Protein AF-A0A8R1IH08-F1 (afdb_monomer_lite)

Radius of gyration: 20.72 Å; chains: 1; bounding box: 43×38×46 Å

Secondary structure (DSSP, 8-state):
-HHHHHHHH-SHHHHHHHHHHHHHTHHHHHHHSPPPHHHHHHTT-HHHHHHHHHHHHHHHT-----------TT-----HHHHHHSHHHHHHHHHHHH-

Foldseek 3Di:
DLVVLCVVVVDPVNSVVVVVVVVCVCVVVVVLQQDALVVCLQVVNNVSSLVNQVSVCVVVVHDRDPDDSPSPPDPDPQDPVNLCVDPVSVVVVVVVVVD

Structure (mmCIF, N/CA/C/O backbone):
data_AF-A0A8R1IH08-F1
#
_entry.id   AF-A0A8R1IH08-F1
#
loop_
_atom_site.group_PDB
_atom_site.id
_atom_site.type_symbol
_atom_site.label_atom_id
_atom_site.label_alt_id
_atom_site.label_comp_id
_atom_site.label_asym_id
_atom_site.label_entity_id
_atom_site.label_seq_id
_atom_site.pdbx_PDB_ins_code
_atom_site.Cartn_x
_atom_site.Cartn_y
_atom_site.Cartn_z
_atom_site.occupancy
_atom_site.B_iso_or_equiv
_atom_site.auth_seq_id
_atom_site.auth_comp_id
_atom_site.auth_asym_id
_atom_site.auth_atom_id
_atom_site.pdbx_PDB_model_num
ATOM 1 N N . MET A 1 1 ? 1.224 -10.023 -21.069 1.00 61.62 1 MET A N 1
ATOM 2 C CA . MET A 1 1 ? 1.810 -8.667 -21.168 1.00 61.62 1 MET A CA 1
ATOM 3 C C . MET A 1 1 ? 3.337 -8.714 -21.244 1.00 61.62 1 MET A C 1
ATOM 5 O O . MET A 1 1 ? 3.873 -8.312 -22.263 1.00 61.62 1 MET A O 1
ATOM 9 N N . LEU A 1 2 ? 4.029 -9.296 -20.256 1.00 68.00 2 LEU A N 1
ATOM 10 C CA . LEU A 1 2 ? 5.500 -9.426 -20.232 1.00 68.00 2 LEU A CA 1
ATOM 11 C C . LEU A 1 2 ? 6.115 -10.101 -21.473 1.00 68.00 2 LEU A C 1
ATOM 13 O O . LEU A 1 2 ? 7.086 -9.593 -22.017 1.00 68.00 2 LEU A O 1
ATOM 17 N N . VAL A 1 3 ? 5.518 -11.191 -21.970 1.00 73.25 3 VAL A N 1
ATOM 18 C CA . VAL A 1 3 ? 6.004 -11.899 -23.175 1.00 73.25 3 VAL A CA 1
ATOM 19 C C . VAL A 1 3 ? 5.921 -11.021 -24.432 1.00 73.25 3 VAL A C 1
ATOM 21 O O . VAL A 1 3 ? 6.825 -11.032 -25.259 1.00 73.25 3 VAL A O 1
ATOM 24 N N . PHE A 1 4 ? 4.865 -10.213 -24.552 1.00 71.81 4 PHE A N 1
ATOM 25 C CA . PHE A 1 4 ? 4.677 -9.286 -25.672 1.00 71.81 4 PHE A CA 1
ATOM 26 C C . PHE A 1 4 ? 5.649 -8.103 -25.593 1.00 71.81 4 PHE A C 1
ATOM 28 O O . PHE A 1 4 ? 6.245 -7.715 -26.593 1.00 71.81 4 PHE A O 1
ATOM 35 N N . VAL A 1 5 ? 5.863 -7.580 -24.382 1.00 68.75 5 VAL A N 1
ATOM 36 C CA . VAL A 1 5 ? 6.847 -6.526 -24.113 1.00 68.75 5 VAL A CA 1
ATOM 37 C C . VAL A 1 5 ? 8.259 -7.009 -24.454 1.00 68.75 5 VAL A C 1
ATOM 39 O O . VAL A 1 5 ? 8.951 -6.330 -25.201 1.00 68.75 5 VAL A O 1
ATOM 42 N N . ALA A 1 6 ? 8.643 -8.210 -24.010 1.00 70.69 6 ALA A N 1
ATOM 43 C CA . ALA A 1 6 ? 9.945 -8.810 -24.308 1.00 70.69 6 ALA A CA 1
ATOM 44 C C . ALA A 1 6 ? 10.152 -9.092 -25.807 1.00 70.69 6 ALA A C 1
ATOM 46 O O . ALA A 1 6 ? 11.257 -8.923 -26.322 1.00 70.69 6 ALA A O 1
ATOM 47 N N . PHE A 1 7 ? 9.090 -9.483 -26.520 1.00 76.19 7 PHE A N 1
ATOM 48 C CA . PHE A 1 7 ? 9.129 -9.685 -27.968 1.00 76.19 7 PHE A CA 1
ATOM 49 C C . PHE A 1 7 ? 9.405 -8.379 -28.732 1.00 76.19 7 PHE A C 1
ATOM 51 O O . PHE A 1 7 ? 10.173 -8.382 -29.693 1.00 76.19 7 PHE A O 1
ATOM 58 N N . ILE A 1 8 ? 8.824 -7.259 -28.286 1.00 77.75 8 ILE A N 1
ATOM 59 C CA . ILE A 1 8 ? 9.017 -5.940 -28.905 1.00 77.75 8 ILE A CA 1
ATOM 60 C C . ILE A 1 8 ? 10.389 -5.354 -28.571 1.00 77.75 8 ILE A C 1
ATOM 62 O O . ILE A 1 8 ? 11.060 -4.830 -29.458 1.00 77.75 8 ILE A 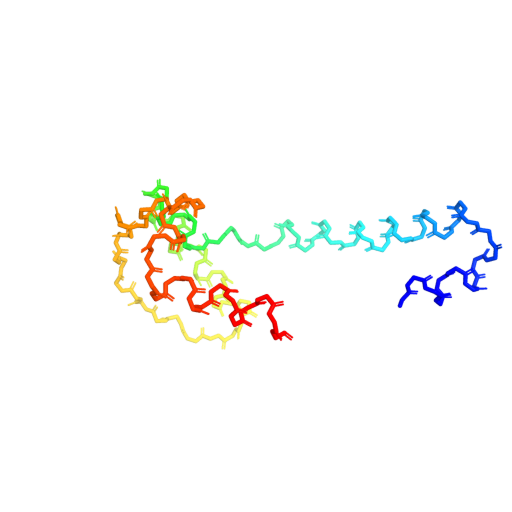O 1
ATOM 66 N N . THR A 1 9 ? 10.819 -5.422 -27.310 1.00 76.62 9 THR A N 1
ATOM 67 C CA . THR A 1 9 ? 12.063 -4.771 -26.881 1.00 76.62 9 THR A CA 1
ATOM 68 C C . THR A 1 9 ? 13.319 -5.526 -27.301 1.00 76.62 9 THR A C 1
ATOM 70 O O . THR A 1 9 ? 14.374 -4.900 -27.362 1.00 76.62 9 THR A O 1
ATOM 73 N N . ARG A 1 10 ? 13.222 -6.832 -27.613 1.00 77.12 10 ARG A N 1
ATOM 74 C CA . ARG A 1 10 ? 14.291 -7.752 -28.085 1.00 77.12 10 ARG A CA 1
ATOM 75 C C . ARG A 1 10 ? 15.508 -7.906 -27.161 1.00 77.12 10 ARG A C 1
ATOM 77 O O . ARG A 1 10 ? 16.227 -8.894 -27.270 1.00 77.12 10 ARG A O 1
ATOM 84 N N . GLU A 1 11 ? 15.697 -6.990 -26.222 1.00 80.94 11 GLU A N 1
ATOM 85 C CA . GLU A 1 11 ? 16.681 -7.013 -25.153 1.00 80.94 11 GLU A CA 1
ATOM 86 C C . GLU A 1 11 ? 15.980 -7.083 -23.790 1.00 80.94 11 GLU A C 1
ATOM 88 O O . GLU A 1 11 ? 14.901 -6.523 -23.566 1.00 80.94 11 GLU A O 1
ATOM 93 N N . TRP A 1 12 ? 16.604 -7.791 -22.852 1.00 78.25 12 TRP A N 1
ATOM 94 C CA . TRP A 1 12 ? 16.021 -8.069 -21.539 1.00 78.25 12 TRP A CA 1
ATOM 95 C C . TRP A 1 12 ? 16.092 -6.869 -20.581 1.00 78.25 12 TRP A C 1
ATOM 97 O O . TRP A 1 12 ? 15.197 -6.672 -19.754 1.00 78.25 12 TRP A O 1
ATOM 107 N N . HIS A 1 13 ? 17.122 -6.027 -20.714 1.00 82.19 13 HIS A N 1
ATOM 108 C CA . HIS A 1 13 ? 17.274 -4.807 -19.919 1.00 82.19 13 HIS A CA 1
ATOM 109 C C . HIS A 1 13 ? 16.180 -3.782 -20.234 1.00 82.19 13 HIS A C 1
ATOM 111 O O . HIS A 1 13 ? 15.529 -3.260 -19.330 1.00 82.19 13 HIS A O 1
ATOM 117 N N . THR A 1 14 ? 15.931 -3.529 -21.519 1.00 82.19 14 THR A N 1
ATOM 118 C CA . THR A 1 14 ? 14.910 -2.579 -21.983 1.00 82.19 14 THR A CA 1
ATOM 119 C C . THR A 1 14 ? 13.498 -3.067 -21.661 1.00 82.19 14 THR A C 1
ATOM 121 O O . THR A 1 14 ? 12.672 -2.265 -21.229 1.00 82.19 14 THR A O 1
ATOM 124 N N . ALA A 1 15 ? 13.240 -4.379 -21.750 1.00 81.94 15 ALA A N 1
ATOM 125 C CA . ALA A 1 15 ? 11.989 -4.984 -21.280 1.00 81.94 15 ALA A CA 1
ATOM 126 C C . ALA A 1 15 ? 11.732 -4.685 -19.792 1.00 81.94 15 ALA A C 1
ATOM 128 O O . ALA A 1 15 ? 10.618 -4.329 -19.405 1.00 81.94 15 ALA A O 1
ATOM 129 N N . SER A 1 16 ? 12.776 -4.798 -18.964 1.00 84.75 16 SER A N 1
ATOM 130 C CA . SER A 1 16 ? 12.698 -4.570 -17.517 1.00 84.75 16 SER A CA 1
ATOM 131 C C . SER A 1 16 ? 12.411 -3.102 -17.190 1.00 84.75 16 SER A C 1
ATOM 133 O O . SER A 1 16 ? 11.517 -2.813 -16.395 1.00 84.75 16 SER A O 1
ATOM 135 N N . TYR A 1 17 ? 13.101 -2.167 -17.854 1.00 88.69 17 TYR A N 1
ATOM 136 C CA . TYR A 1 17 ? 12.844 -0.734 -17.686 1.00 88.69 17 TYR A CA 1
ATOM 137 C C . TYR A 1 17 ? 11.452 -0.326 -18.166 1.00 88.69 17 TYR A C 1
ATOM 139 O O . TYR A 1 17 ? 10.791 0.472 -17.507 1.00 88.69 17 TYR A O 1
ATOM 147 N N . LEU A 1 18 ? 10.967 -0.906 -19.265 1.00 85.62 18 LEU A N 1
ATOM 148 C CA . LEU A 1 18 ? 9.624 -0.634 -19.768 1.00 85.62 18 LEU A CA 1
ATOM 149 C C . LEU A 1 18 ? 8.543 -1.151 -18.806 1.00 85.62 18 LEU A C 1
ATOM 151 O O . LEU A 1 18 ? 7.581 -0.441 -18.521 1.00 85.62 18 LEU A O 1
ATOM 155 N N . CYS A 1 19 ? 8.722 -2.344 -18.234 1.00 84.94 19 CYS A N 1
ATOM 156 C CA . CYS A 1 19 ? 7.820 -2.865 -17.206 1.00 84.94 19 CYS A CA 1
ATOM 157 C C . CYS A 1 19 ? 7.823 -2.004 -15.933 1.00 84.94 19 CYS A C 1
ATOM 159 O O . CYS A 1 19 ? 6.762 -1.767 -15.351 1.00 84.94 19 CYS A O 1
ATOM 161 N N . ALA A 1 20 ? 8.991 -1.501 -15.524 1.00 88.31 20 ALA A N 1
ATOM 162 C CA . ALA A 1 20 ? 9.110 -0.577 -14.402 1.00 88.31 20 ALA A CA 1
ATOM 163 C C . ALA A 1 20 ? 8.420 0.765 -14.698 1.00 88.31 20 ALA A C 1
ATOM 165 O O . ALA A 1 20 ? 7.686 1.267 -13.854 1.00 88.31 20 ALA A O 1
ATOM 166 N N . ALA A 1 21 ? 8.582 1.309 -15.908 1.00 88.44 21 ALA A N 1
ATOM 167 C CA . ALA A 1 21 ? 7.942 2.554 -16.327 1.00 88.44 21 ALA A CA 1
ATOM 168 C C . ALA A 1 21 ? 6.410 2.436 -16.371 1.00 88.44 21 ALA A C 1
ATOM 170 O O . ALA A 1 21 ? 5.711 3.315 -15.874 1.00 88.44 21 ALA A O 1
ATOM 171 N N . ILE A 1 22 ? 5.880 1.326 -16.896 1.00 87.62 22 ILE A N 1
ATOM 172 C CA . ILE A 1 22 ? 4.435 1.054 -16.886 1.00 87.62 22 ILE A CA 1
ATOM 173 C C . ILE A 1 22 ? 3.932 0.900 -15.447 1.00 87.62 22 ILE A C 1
ATOM 175 O O . ILE A 1 22 ? 2.900 1.462 -15.098 1.00 87.62 22 ILE A O 1
ATOM 179 N N . SER A 1 23 ? 4.675 0.197 -14.590 1.00 88.44 23 SER A N 1
ATOM 180 C CA . SER A 1 23 ? 4.328 0.076 -13.167 1.00 88.44 23 SER A CA 1
ATOM 181 C C . SER A 1 23 ? 4.351 1.431 -12.453 1.00 88.44 23 SER A C 1
ATOM 183 O O . SER A 1 23 ? 3.506 1.693 -11.605 1.00 88.44 23 SER A O 1
ATOM 185 N N . ALA A 1 24 ? 5.265 2.330 -12.826 1.00 90.06 24 ALA A N 1
ATOM 186 C CA . ALA A 1 24 ? 5.353 3.669 -12.253 1.00 90.06 24 ALA A CA 1
ATOM 187 C C . ALA A 1 24 ? 4.143 4.560 -12.598 1.00 90.06 24 ALA A C 1
ATOM 189 O O . ALA A 1 24 ? 3.847 5.499 -11.859 1.00 90.06 24 ALA A O 1
ATOM 190 N N . LEU A 1 25 ? 3.374 4.243 -13.646 1.00 88.94 25 LEU A N 1
ATOM 191 C CA . LEU A 1 25 ? 2.107 4.933 -13.928 1.00 88.94 25 LEU A CA 1
ATOM 192 C C . LEU A 1 25 ? 1.048 4.720 -12.834 1.00 88.94 25 LEU A C 1
ATOM 194 O O . LEU A 1 25 ? 0.035 5.416 -12.836 1.00 88.94 25 LEU A O 1
ATOM 198 N N . ILE A 1 26 ? 1.274 3.814 -11.877 1.00 89.00 26 ILE A N 1
ATOM 199 C CA . ILE A 1 26 ? 0.387 3.635 -10.725 1.00 89.00 26 ILE A CA 1
ATOM 200 C C . ILE A 1 26 ? 0.557 4.734 -9.663 1.00 89.00 2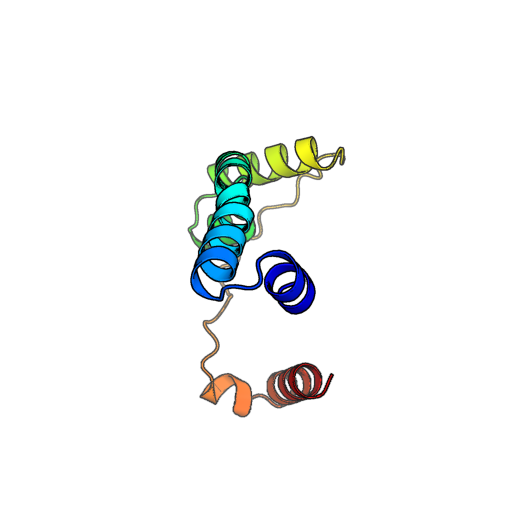6 ILE A C 1
ATOM 202 O O . ILE A 1 26 ? -0.367 4.978 -8.891 1.00 89.00 26 ILE A O 1
ATOM 206 N N . PHE A 1 27 ? 1.697 5.440 -9.621 1.00 89.38 27 PHE A N 1
ATOM 207 C CA . PHE A 1 27 ? 1.962 6.453 -8.589 1.00 89.38 27 PHE A CA 1
ATOM 208 C C . PHE A 1 27 ? 0.956 7.620 -8.590 1.00 89.38 27 PHE A C 1
ATOM 210 O O . PHE A 1 27 ? 0.455 7.955 -7.515 1.00 89.38 27 PHE A O 1
ATOM 217 N N . PRO A 1 28 ? 0.580 8.213 -9.742 1.00 87.94 28 PRO A N 1
ATOM 218 C CA . PRO A 1 28 ? -0.474 9.227 -9.787 1.00 87.94 28 PRO A CA 1
ATOM 219 C C . PRO A 1 28 ? -1.826 8.713 -9.279 1.00 87.94 28 PRO A C 1
ATOM 221 O O . PRO A 1 28 ? -2.573 9.452 -8.640 1.00 87.94 28 PRO A O 1
ATOM 224 N N . MET A 1 29 ? -2.136 7.439 -9.537 1.00 83.44 29 MET A N 1
ATOM 225 C CA . MET A 1 29 ? -3.370 6.810 -9.069 1.00 83.44 29 MET A CA 1
ATOM 226 C C . MET A 1 29 ? -3.365 6.656 -7.544 1.00 83.44 29 MET A C 1
ATOM 228 O O . MET A 1 29 ? -4.353 6.996 -6.900 1.00 83.44 29 MET A O 1
ATOM 232 N N . LEU A 1 30 ? -2.237 6.228 -6.965 1.00 84.69 30 LEU A N 1
ATOM 233 C CA . LEU A 1 30 ? -2.062 6.111 -5.514 1.00 84.69 30 LEU A CA 1
ATOM 234 C C . LEU A 1 30 ? -2.134 7.461 -4.791 1.00 84.69 30 LEU A C 1
ATOM 236 O O . LEU A 1 30 ? -2.610 7.507 -3.665 1.00 84.69 30 LEU A O 1
ATOM 240 N N . TRP A 1 31 ? -1.706 8.559 -5.423 1.00 84.25 31 TRP A N 1
ATOM 241 C CA . TRP A 1 31 ? -1.842 9.894 -4.828 1.00 84.25 31 TRP A CA 1
ATOM 242 C C . TRP A 1 31 ? -3.312 10.317 -4.703 1.00 84.25 31 TRP A C 1
ATOM 244 O O . TRP A 1 31 ? -3.698 10.974 -3.738 1.00 84.25 31 TRP A O 1
ATOM 254 N N . LYS A 1 32 ? -4.140 9.973 -5.696 1.00 83.06 32 LYS A N 1
ATOM 255 C CA . LYS A 1 32 ? -5.540 10.413 -5.761 1.00 83.06 32 LYS A CA 1
ATOM 256 C C . LYS A 1 32 ? -6.493 9.504 -4.977 1.00 83.06 32 LYS A C 1
ATOM 258 O O . LYS A 1 32 ? -7.537 9.977 -4.531 1.00 83.06 32 LYS A O 1
ATOM 263 N N . LEU A 1 33 ? -6.164 8.220 -4.830 1.00 84.50 33 LEU A N 1
ATOM 264 C CA . LEU A 1 33 ? -7.012 7.257 -4.133 1.00 84.50 33 LEU A CA 1
ATOM 265 C C . LEU A 1 33 ? -6.981 7.521 -2.614 1.00 84.50 33 LEU A C 1
ATOM 267 O O . LEU A 1 33 ? -5.896 7.563 -2.034 1.00 84.50 33 LEU A O 1
ATOM 271 N N . PRO A 1 34 ? -8.135 7.690 -1.944 1.00 85.38 34 PRO A N 1
ATOM 272 C CA . PRO A 1 34 ? -8.160 7.755 -0.489 1.00 85.38 34 PRO A CA 1
ATOM 273 C C . PRO A 1 34 ? -7.756 6.406 0.128 1.00 85.38 34 PRO A C 1
ATOM 275 O O . PRO A 1 34 ? -7.943 5.346 -0.472 1.00 85.38 34 PRO A O 1
ATOM 278 N N . GLU A 1 35 ? -7.223 6.454 1.349 1.00 84.81 35 GLU A N 1
ATOM 279 C CA . GLU A 1 35 ? -6.921 5.262 2.149 1.00 84.81 35 GLU A CA 1
ATOM 280 C C . GLU A 1 35 ? -8.192 4.431 2.402 1.00 84.81 35 GLU A C 1
ATOM 282 O O . GLU A 1 35 ? -9.306 4.959 2.408 1.00 84.81 35 GLU A O 1
ATOM 287 N N . SER A 1 36 ? -8.040 3.121 2.619 1.00 83.31 36 SER A N 1
ATOM 288 C CA . SER A 1 36 ? -9.191 2.234 2.802 1.00 83.31 36 SER A CA 1
ATOM 289 C C . SER A 1 36 ? -10.013 2.617 4.047 1.00 83.31 36 SER A C 1
ATOM 291 O O . SER A 1 36 ? -9.463 2.642 5.154 1.00 83.31 36 SER A O 1
ATOM 293 N N . PRO A 1 37 ? -11.341 2.825 3.930 1.00 82.56 37 PRO A N 1
ATOM 294 C CA . PRO A 1 37 ? -12.184 3.187 5.071 1.00 82.56 37 PRO A CA 1
ATOM 295 C C . PRO A 1 37 ? -12.179 2.115 6.163 1.00 82.56 37 PRO A C 1
ATOM 297 O O . PRO A 1 37 ? -12.166 2.434 7.348 1.00 82.56 37 PRO A O 1
ATOM 300 N N . VAL A 1 38 ? -12.095 0.838 5.773 1.00 80.75 38 VAL A N 1
ATOM 301 C CA . VAL A 1 38 ? -12.009 -0.296 6.708 1.00 80.75 38 VAL A CA 1
ATOM 302 C C . VAL A 1 38 ? -10.715 -0.238 7.522 1.00 80.75 38 VAL A C 1
ATOM 304 O O . VAL A 1 38 ? -10.708 -0.553 8.710 1.00 80.75 38 VAL A O 1
ATOM 307 N N . PHE A 1 39 ? -9.612 0.177 6.898 1.00 82.81 39 PHE A N 1
ATOM 308 C CA . PHE A 1 39 ? -8.331 0.327 7.582 1.00 82.81 39 PHE A CA 1
ATOM 309 C C . PHE A 1 39 ? -8.351 1.505 8.569 1.00 82.81 39 PHE A C 1
ATOM 311 O O . PHE A 1 39 ? -7.858 1.387 9.693 1.00 82.81 39 PHE A O 1
ATOM 318 N N . LEU A 1 40 ? -8.971 2.625 8.189 1.00 83.00 40 LEU A N 1
ATOM 319 C CA . LEU A 1 40 ? -9.128 3.795 9.059 1.00 83.00 40 LEU A CA 1
ATOM 320 C C . LEU A 1 40 ? -10.045 3.504 10.260 1.00 83.00 40 LEU A C 1
ATOM 322 O O . LEU A 1 40 ? -9.727 3.896 11.386 1.00 83.00 40 LEU A O 1
ATOM 326 N N . GLU A 1 41 ? -11.115 2.732 10.053 1.00 80.81 41 GLU A N 1
ATOM 327 C CA . GLU A 1 41 ? -12.003 2.246 11.118 1.00 80.81 41 GLU A CA 1
ATOM 328 C C . GLU A 1 41 ? -11.271 1.352 12.127 1.00 80.81 41 GLU A C 1
ATOM 330 O O . GLU A 1 41 ? -11.435 1.528 13.335 1.00 80.81 41 GLU A O 1
ATOM 335 N N . GLN A 1 42 ? -10.407 0.444 11.657 1.00 79.19 42 GLN A N 1
ATOM 336 C CA . GLN A 1 42 ? -9.562 -0.391 12.525 1.00 79.19 42 GLN A CA 1
ATOM 337 C C . GLN A 1 42 ? -8.572 0.428 13.360 1.00 79.19 42 GLN A C 1
ATOM 339 O O . GLN A 1 42 ? -8.223 0.034 14.470 1.00 79.19 42 GLN A O 1
ATOM 344 N N . LYS A 1 43 ? -8.110 1.569 12.841 1.00 82.00 43 LYS A N 1
ATOM 345 C CA . LYS A 1 43 ? -7.190 2.477 13.540 1.00 82.00 43 LYS A CA 1
ATOM 346 C C . LYS A 1 43 ? -7.915 3.446 14.490 1.00 82.00 43 LYS A C 1
ATOM 348 O O . LYS A 1 43 ? -7.276 4.338 15.041 1.00 82.00 43 LYS A O 1
ATOM 353 N N . HIS A 1 44 ? -9.229 3.287 14.675 1.00 76.69 44 HIS A N 1
ATOM 354 C CA . HIS A 1 44 ? -10.100 4.185 15.445 1.00 76.69 44 HIS A CA 1
ATOM 355 C C . HIS A 1 44 ? -10.137 5.631 14.926 1.00 76.69 44 HIS A C 1
ATOM 357 O O . HIS A 1 44 ? -10.480 6.556 15.659 1.00 76.69 44 HIS A O 1
ATOM 363 N N . LYS A 1 45 ? -9.816 5.839 13.646 1.00 82.50 45 LYS A N 1
ATOM 364 C CA . LYS A 1 45 ? -9.843 7.149 12.997 1.00 82.50 45 LYS A CA 1
ATOM 365 C C . LYS A 1 45 ? -11.139 7.340 12.215 1.00 82.50 45 LYS A C 1
ATOM 367 O O . LYS A 1 45 ? -11.170 7.249 10.990 1.00 82.50 45 LYS A O 1
ATOM 372 N N . ILE A 1 46 ? -12.224 7.566 12.946 1.00 80.44 46 ILE A N 1
ATOM 373 C CA . ILE A 1 46 ? -13.578 7.532 12.380 1.00 80.44 46 ILE A CA 1
ATOM 374 C C . ILE A 1 46 ? -13.854 8.705 11.429 1.00 80.44 46 ILE A C 1
ATOM 376 O O . ILE A 1 46 ? -14.472 8.514 10.386 1.00 80.44 46 ILE A O 1
ATOM 380 N N . GLU A 1 47 ? -13.352 9.899 11.741 1.00 82.19 47 GLU A N 1
ATOM 381 C CA . GLU A 1 47 ? -13.529 11.088 10.894 1.00 82.19 47 GLU A CA 1
ATOM 382 C C . GLU A 1 47 ? -12.859 10.913 9.522 1.00 82.19 47 GLU A C 1
ATOM 384 O O . GLU A 1 47 ? -13.498 11.104 8.487 1.00 82.19 47 GLU A O 1
ATOM 389 N N . GLU A 1 48 ? -11.604 10.447 9.513 1.00 82.19 48 GLU A N 1
ATOM 390 C CA . GLU A 1 48 ? -10.864 10.137 8.280 1.00 82.19 48 GLU A CA 1
ATOM 391 C C . GLU A 1 48 ? -11.569 9.019 7.484 1.00 82.19 48 GLU A C 1
ATOM 393 O O . GLU A 1 48 ? -11.622 9.061 6.253 1.00 82.19 48 GLU A O 1
ATOM 398 N N . ALA A 1 49 ? -12.157 8.028 8.167 1.00 80.50 49 ALA A N 1
ATOM 399 C CA . ALA A 1 49 ? -12.910 6.957 7.517 1.00 80.50 49 ALA A CA 1
ATOM 400 C C . ALA A 1 49 ? -14.165 7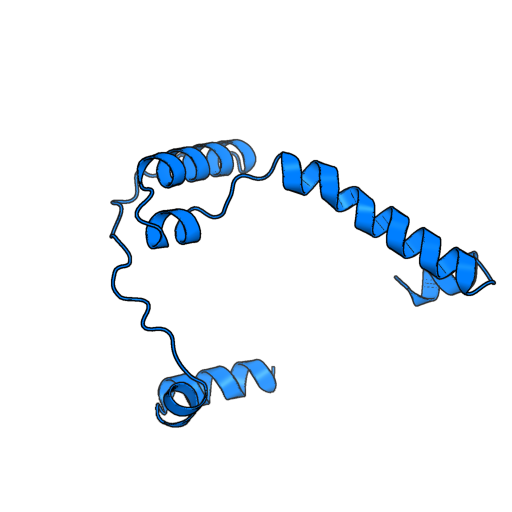.489 6.806 1.00 80.50 49 ALA A C 1
ATOM 402 O O . ALA A 1 49 ? -14.420 7.123 5.658 1.00 80.50 49 ALA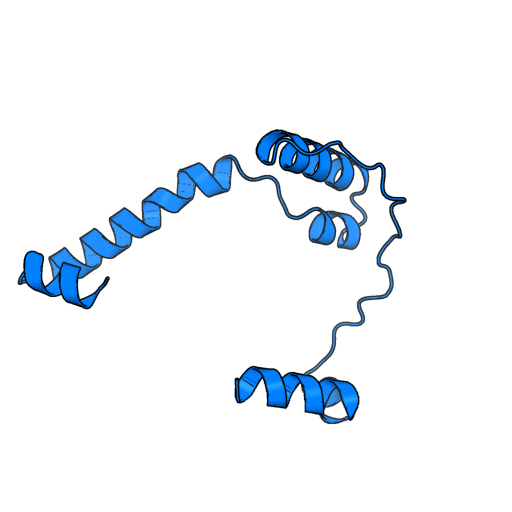 A O 1
ATOM 403 N N . ILE A 1 50 ? -14.919 8.392 7.435 1.00 82.38 50 ILE A N 1
ATOM 404 C CA . ILE A 1 50 ? -16.095 9.027 6.824 1.00 82.38 50 ILE A CA 1
ATOM 405 C C . ILE A 1 50 ? -15.687 9.837 5.588 1.00 82.38 50 ILE A C 1
ATOM 407 O O . ILE A 1 50 ? -16.318 9.707 4.538 1.00 82.38 50 ILE A O 1
ATOM 411 N N . GLU A 1 51 ? -14.611 10.620 5.681 1.00 86.06 51 GLU A N 1
ATOM 412 C CA . GLU A 1 51 ? -14.096 11.395 4.550 1.00 86.06 51 GLU A CA 1
ATOM 413 C C . GLU A 1 51 ? -13.657 10.491 3.388 1.00 86.06 51 GLU A C 1
ATOM 415 O O . GLU A 1 51 ? -14.010 10.741 2.235 1.00 86.06 51 GLU A O 1
ATOM 420 N N . SER A 1 52 ? -12.950 9.395 3.681 1.00 84.50 52 SER A N 1
ATOM 421 C CA . SER A 1 52 ? -12.539 8.430 2.657 1.00 84.50 52 SER A CA 1
ATOM 422 C C . SER A 1 52 ? -13.739 7.788 1.949 1.00 84.50 52 SER A C 1
ATOM 424 O O . SER A 1 52 ? -13.735 7.687 0.723 1.00 84.50 52 SER A O 1
ATOM 426 N N . ARG A 1 53 ? -14.810 7.436 2.679 1.00 83.00 53 ARG A N 1
ATOM 427 C CA . ARG A 1 53 ? -16.040 6.882 2.089 1.00 83.00 53 ARG A CA 1
ATOM 428 C C . ARG A 1 53 ? -16.745 7.890 1.182 1.00 83.00 53 ARG A C 1
ATOM 430 O O . ARG A 1 53 ? -17.211 7.493 0.119 1.00 83.00 53 ARG A O 1
ATOM 437 N N . LYS A 1 54 ? -16.786 9.173 1.563 1.00 84.19 54 LYS A N 1
ATOM 438 C CA . LYS A 1 54 ? -17.347 10.246 0.723 1.00 84.19 54 LYS A CA 1
ATOM 439 C C . LYS A 1 54 ? -16.567 10.397 -0.580 1.00 84.19 54 LYS A C 1
ATOM 441 O O . LYS A 1 54 ? -17.158 10.343 -1.650 1.00 84.19 54 LYS A 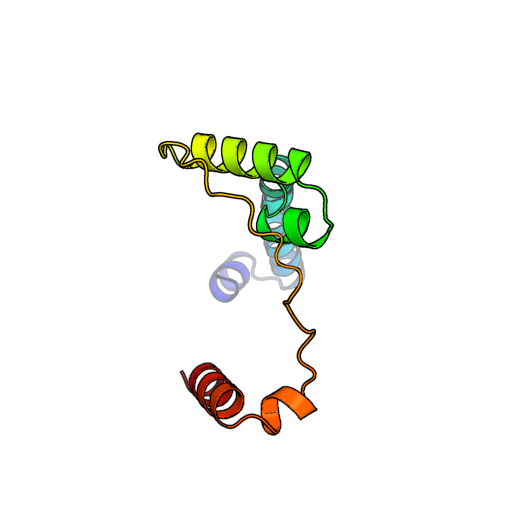O 1
ATOM 446 N N . ARG A 1 55 ? -15.233 10.459 -0.502 1.00 85.19 55 ARG A N 1
ATOM 447 C CA . ARG A 1 55 ? -14.364 10.527 -1.690 1.00 85.19 55 ARG A CA 1
ATOM 448 C C . ARG A 1 55 ? -14.526 9.308 -2.605 1.00 85.19 55 ARG A C 1
ATOM 450 O O . ARG A 1 55 ? -14.507 9.453 -3.820 1.00 85.19 55 ARG A O 1
ATOM 457 N N . ILE A 1 56 ? -14.691 8.107 -2.045 1.00 84.88 56 ILE A N 1
ATOM 458 C CA . ILE A 1 56 ? -14.951 6.891 -2.835 1.00 84.88 56 ILE A CA 1
ATOM 459 C C . ILE A 1 56 ? -16.325 6.963 -3.511 1.00 84.88 56 ILE A C 1
ATOM 461 O O . ILE A 1 56 ? -16.426 6.640 -4.691 1.00 84.88 56 ILE A O 1
ATOM 465 N N . ALA A 1 57 ? -17.361 7.409 -2.795 1.00 84.50 57 ALA A N 1
ATOM 466 C CA . ALA A 1 57 ? -18.704 7.574 -3.348 1.00 84.50 57 ALA A CA 1
ATOM 467 C C . ALA A 1 57 ? -18.723 8.582 -4.512 1.00 84.50 57 ALA A C 1
ATOM 469 O O . ALA A 1 57 ? -19.302 8.286 -5.552 1.00 84.50 57 ALA A O 1
ATOM 470 N N . GLU A 1 58 ? -17.998 9.699 -4.387 1.00 85.38 58 GLU A N 1
ATOM 471 C CA . GLU A 1 58 ? -17.809 10.683 -5.465 1.00 85.38 58 GLU A CA 1
ATOM 472 C C . GLU A 1 58 ? -17.083 10.096 -6.687 1.00 85.38 58 GLU A C 1
ATOM 474 O O . GLU A 1 58 ? -17.454 10.379 -7.822 1.00 85.38 58 GLU A O 1
ATOM 479 N N . ILE A 1 59 ? -16.053 9.265 -6.481 1.00 83.88 59 ILE A N 1
ATOM 480 C CA . ILE A 1 59 ? -15.325 8.606 -7.581 1.00 83.88 59 ILE A CA 1
ATOM 481 C C . ILE A 1 59 ? -16.209 7.572 -8.296 1.00 83.88 59 ILE A C 1
ATOM 483 O O . ILE A 1 59 ? -16.069 7.380 -9.505 1.00 83.88 59 ILE A O 1
ATOM 487 N N . CYS A 1 60 ? -17.080 6.885 -7.556 1.00 81.44 60 CYS A N 1
ATOM 488 C CA . CYS A 1 60 ? -17.938 5.819 -8.069 1.00 81.44 60 CYS A CA 1
ATOM 489 C C . CYS A 1 60 ? -19.328 6.288 -8.526 1.00 81.44 60 CYS A C 1
ATOM 491 O O . CYS A 1 60 ? -20.073 5.455 -9.036 1.00 81.44 60 CYS A O 1
ATOM 493 N N . ASP A 1 61 ? -19.660 7.573 -8.360 1.00 81.00 61 ASP A N 1
ATOM 494 C CA . ASP A 1 61 ? -20.977 8.162 -8.658 1.00 81.00 61 ASP A CA 1
ATOM 495 C C . ASP A 1 61 ? -22.136 7.416 -7.961 1.00 81.00 61 ASP A C 1
ATOM 497 O O . ASP A 1 61 ? -23.176 7.114 -8.545 1.00 81.00 61 ASP A O 1
ATOM 501 N N . LEU A 1 62 ? -21.913 7.036 -6.697 1.00 79.19 62 LEU A N 1
ATOM 502 C CA . LEU A 1 62 ? -22.880 6.315 -5.864 1.00 79.19 62 LEU A CA 1
ATOM 503 C C . LEU A 1 62 ? -23.449 7.242 -4.786 1.00 79.19 62 LEU A C 1
ATOM 505 O O . LEU A 1 62 ? -22.718 8.042 -4.200 1.00 79.19 62 LEU A O 1
ATOM 509 N N . GLU A 1 63 ? -24.739 7.093 -4.470 1.00 69.19 63 GLU A N 1
ATOM 510 C CA . GLU A 1 63 ? -25.334 7.772 -3.317 1.00 69.19 63 GLU A CA 1
ATOM 511 C C . GLU A 1 63 ? -24.647 7.311 -2.026 1.00 69.19 63 GLU A C 1
ATOM 513 O O . GLU A 1 63 ? -24.486 6.117 -1.756 1.00 69.19 63 GLU A O 1
ATOM 518 N N . TYR A 1 64 ? -24.196 8.281 -1.233 1.00 63.19 64 TYR A N 1
ATOM 519 C CA . TYR A 1 64 ? -23.526 8.014 0.030 1.00 63.19 64 TYR A CA 1
ATOM 520 C C . TYR A 1 64 ? -24.538 7.498 1.058 1.00 63.19 64 TYR A C 1
ATOM 522 O O . TYR A 1 64 ? -25.270 8.272 1.672 1.00 63.19 64 TYR A O 1
ATOM 530 N N . GLU A 1 65 ? -24.557 6.185 1.272 1.00 62.66 65 GLU A N 1
ATOM 531 C CA . GLU A 1 65 ? -25.249 5.597 2.415 1.00 62.66 65 GLU A CA 1
ATOM 532 C C . GLU A 1 65 ? -24.426 5.836 3.691 1.00 62.66 65 GLU A C 1
ATOM 534 O O . GLU A 1 65 ? -23.320 5.300 3.853 1.00 62.66 65 GLU A O 1
ATOM 539 N N . GLU A 1 66 ? -24.979 6.618 4.624 1.00 59.88 66 GLU A N 1
ATOM 540 C CA . GLU A 1 66 ? -24.483 6.724 5.999 1.00 59.88 66 GLU A CA 1
ATOM 541 C C . GLU A 1 66 ? -24.611 5.364 6.693 1.00 59.88 66 GLU A C 1
ATOM 543 O O . GLU A 1 66 ? -25.584 5.049 7.373 1.00 59.88 66 GLU A O 1
ATOM 548 N N . LYS A 1 67 ? -23.611 4.507 6.496 1.00 63.56 67 LYS A N 1
ATOM 549 C CA . LYS A 1 67 ? -23.504 3.258 7.241 1.00 63.56 67 LYS A CA 1
ATOM 550 C C . LYS A 1 67 ? -23.032 3.580 8.652 1.00 63.56 67 LYS A C 1
ATOM 552 O O . LYS A 1 67 ? -21.953 4.154 8.810 1.00 63.56 67 LYS A O 1
ATOM 557 N N . GLU A 1 68 ? -23.808 3.164 9.653 1.00 55.97 68 GLU A N 1
ATOM 558 C CA . GLU A 1 68 ? -23.401 3.229 11.055 1.00 55.97 68 GLU A CA 1
ATOM 559 C C . GLU A 1 68 ? -22.003 2.625 11.207 1.00 55.97 68 GLU A C 1
ATOM 561 O O . GLU A 1 68 ? -21.735 1.492 10.790 1.00 55.97 68 GLU A O 1
ATOM 566 N N . VAL A 1 69 ? -21.092 3.419 11.764 1.00 56.72 69 VAL A N 1
ATOM 567 C CA . VAL A 1 69 ? -19.703 3.033 11.975 1.00 56.72 69 VAL A CA 1
ATOM 568 C C . VAL A 1 69 ? -19.673 1.997 13.093 1.00 56.72 69 VAL A C 1
ATOM 570 O O . VAL A 1 69 ? -19.450 2.311 14.262 1.00 56.72 69 VAL A O 1
ATOM 573 N N . THR A 1 70 ? -19.910 0.733 12.751 1.00 56.31 70 THR A N 1
ATOM 574 C CA . THR A 1 70 ? -19.617 -0.368 13.659 1.00 56.31 70 THR A CA 1
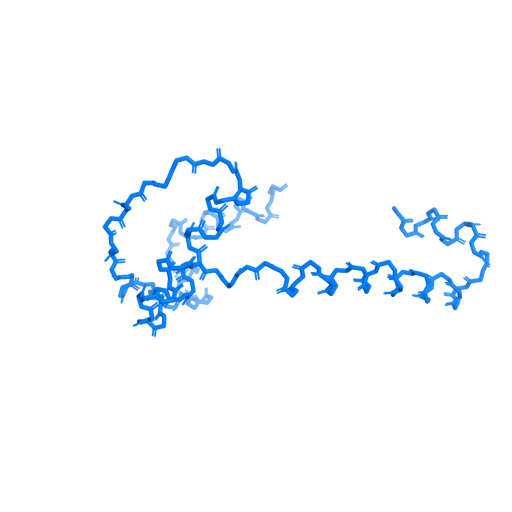ATOM 575 C C . THR A 1 70 ? -18.110 -0.383 13.822 1.00 56.31 70 THR A C 1
ATOM 577 O O . THR A 1 70 ? -17.392 -0.803 12.916 1.00 56.31 70 THR A O 1
ATOM 580 N N . THR A 1 71 ? -17.611 0.119 14.948 1.00 54.78 71 THR A N 1
ATOM 581 C CA . THR A 1 71 ? -16.197 0.011 15.299 1.00 54.78 71 THR A CA 1
ATOM 582 C C . THR A 1 71 ? -15.853 -1.471 15.213 1.00 54.78 71 THR A C 1
ATOM 584 O O . THR A 1 71 ? -16.375 -2.275 15.990 1.00 54.78 71 THR A O 1
ATOM 587 N N . ILE A 1 72 ? -15.056 -1.870 14.218 1.00 58.00 72 ILE A N 1
ATOM 588 C CA . ILE A 1 72 ? -14.697 -3.274 14.014 1.00 58.00 72 ILE A CA 1
ATOM 589 C C . ILE A 1 72 ? -13.639 -3.632 15.066 1.00 58.00 72 ILE A C 1
ATOM 591 O O . ILE A 1 72 ? -12.474 -3.861 14.766 1.00 58.00 72 ILE A O 1
ATOM 595 N N . ASN A 1 73 ? -14.051 -3.677 16.333 1.00 54.84 73 ASN A N 1
ATOM 596 C CA . ASN A 1 73 ? -13.193 -3.965 17.482 1.00 54.84 73 ASN A CA 1
ATOM 597 C C . ASN A 1 73 ? -12.754 -5.441 17.533 1.00 54.84 73 ASN A C 1
ATOM 599 O O . ASN A 1 73 ? -11.978 -5.820 18.402 1.00 54.84 73 ASN A O 1
ATOM 603 N N . ASN A 1 74 ? -13.249 -6.287 16.620 1.00 54.41 74 ASN A N 1
ATOM 604 C CA . ASN A 1 74 ? -13.187 -7.746 16.743 1.00 54.41 74 ASN A CA 1
ATOM 605 C C . ASN A 1 74 ? -12.621 -8.483 15.521 1.00 54.41 74 ASN A C 1
ATOM 607 O O . ASN A 1 74 ? -12.886 -9.673 15.340 1.00 54.41 74 ASN A O 1
ATOM 611 N N . LEU A 1 75 ? -11.788 -7.842 14.698 1.00 60.50 75 LEU A N 1
ATOM 612 C CA . LEU A 1 75 ? -10.943 -8.607 13.775 1.00 60.50 75 LEU A CA 1
ATOM 613 C C . LEU A 1 75 ? -9.758 -9.178 14.555 1.00 60.50 75 LEU A C 1
ATOM 615 O O . LEU A 1 75 ? -8.655 -8.635 14.554 1.00 60.50 75 LEU A O 1
ATOM 619 N N . LYS A 1 76 ? -9.999 -10.291 15.260 1.00 65.69 76 LYS A N 1
ATOM 620 C CA . LYS A 1 76 ? -8.929 -11.070 15.885 1.00 65.69 76 LYS A CA 1
ATOM 621 C C . LYS A 1 76 ? -7.917 -11.417 14.795 1.00 65.69 76 LYS A C 1
ATOM 623 O O . LYS A 1 76 ? -8.284 -12.025 13.792 1.00 65.69 76 LYS A O 1
ATOM 628 N N . LYS A 1 77 ? -6.650 -11.038 14.982 1.00 67.31 77 LYS A N 1
ATOM 629 C CA . LYS A 1 77 ? -5.570 -11.417 14.066 1.00 67.31 77 LYS A CA 1
ATOM 630 C C . LYS A 1 77 ? -5.475 -12.942 14.040 1.00 67.31 77 LYS A C 1
ATOM 632 O O . LYS A 1 77 ? -4.975 -13.555 14.980 1.00 67.31 77 LYS A O 1
ATOM 637 N N . ILE A 1 78 ? -5.989 -13.547 12.976 1.00 77.31 78 ILE A N 1
ATOM 638 C CA . ILE A 1 78 ? -5.981 -14.997 12.815 1.00 77.31 78 ILE A CA 1
ATOM 639 C C . ILE A 1 78 ? -4.547 -15.404 12.492 1.00 77.31 78 ILE A C 1
ATOM 641 O O . ILE A 1 78 ? -3.960 -14.954 11.509 1.00 77.31 78 ILE A O 1
ATOM 645 N N . THR A 1 79 ? -3.968 -16.247 13.337 1.00 83.69 79 THR A N 1
ATOM 646 C CA . THR A 1 79 ? -2.654 -16.845 13.068 1.00 83.69 79 THR A CA 1
ATOM 647 C C . THR A 1 79 ? -2.830 -18.094 12.201 1.00 83.69 79 THR A C 1
ATOM 649 O O . THR A 1 79 ? -3.863 -18.755 12.289 1.00 83.69 79 THR A O 1
ATOM 652 N N . PHE A 1 80 ? -1.822 -18.475 11.407 1.00 78.62 80 PHE A N 1
ATOM 653 C CA . PHE A 1 80 ? -1.857 -19.690 10.571 1.00 78.62 80 PHE A CA 1
ATOM 654 C C . PHE A 1 80 ? -2.308 -20.944 11.335 1.00 78.62 80 PHE A C 1
ATOM 656 O O . PHE A 1 80 ? -3.093 -21.742 10.826 1.00 78.62 80 PHE A O 1
ATOM 663 N N . PHE A 1 81 ? -1.869 -21.095 12.586 1.00 82.38 81 PHE A N 1
ATOM 664 C CA . PHE A 1 81 ? -2.267 -22.223 13.425 1.00 82.38 81 PHE A CA 1
ATOM 665 C C . PHE A 1 81 ? -3.751 -22.172 13.828 1.00 82.38 81 PHE A C 1
ATOM 667 O O . PHE A 1 81 ? -4.437 -23.192 13.827 1.00 82.38 81 PHE A O 1
ATOM 674 N N . GLU A 1 82 ? -4.282 -20.981 14.120 1.00 81.69 82 GLU A N 1
ATOM 675 C CA . GLU A 1 82 ? -5.708 -20.792 14.421 1.00 81.69 82 GLU A CA 1
ATOM 676 C C . GLU A 1 82 ? -6.589 -21.017 13.185 1.00 81.69 82 GLU A C 1
ATOM 678 O O . GLU A 1 82 ? -7.685 -21.568 13.299 1.00 81.69 82 GLU A O 1
ATOM 683 N N . MET A 1 83 ? -6.086 -20.654 12.002 1.00 84.25 83 MET A N 1
ATOM 684 C CA . MET A 1 83 ? -6.734 -20.930 10.722 1.00 84.25 83 MET A CA 1
ATOM 685 C C . MET A 1 83 ? -6.852 -22.438 10.468 1.00 84.25 83 MET A C 1
ATOM 687 O O . MET A 1 83 ? -7.924 -22.904 10.090 1.00 84.25 83 MET A O 1
ATOM 691 N N . LEU A 1 84 ? -5.783 -23.209 10.713 1.00 83.25 84 LEU A N 1
ATOM 692 C CA . LEU A 1 84 ? -5.795 -24.666 10.531 1.00 83.25 84 LEU A CA 1
ATOM 693 C C . LEU A 1 84 ? -6.680 -25.386 11.558 1.00 83.25 84 LEU A C 1
ATOM 695 O O . LEU A 1 84 ? -7.292 -26.408 11.240 1.00 83.25 84 LEU A O 1
ATOM 699 N N . LYS A 1 85 ? -6.736 -24.859 12.787 1.00 87.56 85 LYS A N 1
ATOM 700 C CA . LYS A 1 85 ? -7.526 -25.413 13.894 1.00 87.56 85 LYS A CA 1
ATOM 701 C C . LYS A 1 85 ? -9.032 -25.262 13.671 1.00 87.56 85 LYS A C 1
ATOM 703 O O . LYS A 1 85 ? -9.802 -26.107 14.117 1.00 87.56 85 LYS A O 1
ATOM 708 N N . ASN A 1 86 ? -9.461 -24.194 13.004 1.00 88.12 86 ASN A N 1
ATOM 709 C CA . ASN A 1 86 ? -10.873 -23.936 12.753 1.00 88.12 86 ASN A CA 1
ATOM 710 C C . ASN A 1 86 ? -11.323 -24.606 11.445 1.00 88.12 86 ASN A C 1
ATOM 712 O O . ASN A 1 86 ? -10.853 -24.261 10.361 1.00 88.12 86 ASN A O 1
ATOM 716 N N . GLU A 1 87 ? -12.271 -25.542 11.534 1.00 87.00 87 GLU A N 1
ATOM 717 C CA . GLU A 1 87 ? -12.730 -26.331 10.385 1.00 87.00 87 GLU A CA 1
ATOM 718 C C . GLU A 1 87 ? -13.291 -25.459 9.252 1.00 87.00 87 GLU A C 1
ATOM 720 O O . GLU A 1 87 ? -13.020 -25.719 8.078 1.00 87.00 87 GLU A O 1
ATOM 725 N N . ARG A 1 88 ? -14.026 -24.395 9.597 1.00 88.38 88 ARG A N 1
ATOM 726 C CA . ARG A 1 88 ? -14.601 -23.469 8.615 1.00 88.38 88 ARG A CA 1
ATOM 727 C C . ARG A 1 88 ? -13.516 -22.671 7.892 1.00 88.38 88 ARG A C 1
ATOM 729 O O . ARG A 1 88 ? -13.565 -22.553 6.671 1.00 88.38 88 ARG A O 1
ATOM 736 N N . LEU A 1 89 ? -12.530 -22.151 8.627 1.00 86.75 89 LEU A N 1
ATOM 737 C CA . LEU A 1 89 ? -11.423 -21.389 8.034 1.00 86.75 89 LEU A CA 1
ATOM 738 C C . LEU A 1 89 ? -10.548 -22.280 7.153 1.00 86.75 89 LEU A C 1
ATOM 740 O O . LEU A 1 89 ? -10.182 -21.871 6.057 1.00 86.75 89 LEU A O 1
ATOM 744 N N . ARG A 1 90 ? -10.285 -23.517 7.583 1.00 89.12 90 ARG A N 1
ATOM 745 C CA . ARG A 1 90 ? -9.544 -24.502 6.794 1.00 89.12 90 ARG A CA 1
ATOM 746 C C . ARG A 1 90 ? -10.247 -24.837 5.480 1.00 89.12 90 ARG A C 1
ATOM 748 O O . ARG A 1 90 ? -9.589 -24.857 4.449 1.00 89.12 90 ARG A O 1
ATOM 755 N N . LYS A 1 91 ? -11.563 -25.087 5.496 1.00 88.44 91 LYS A N 1
ATOM 756 C CA . LYS A 1 91 ? -12.328 -25.364 4.266 1.00 88.44 91 LYS A CA 1
ATOM 757 C C . LYS A 1 91 ? -12.268 -24.181 3.302 1.00 88.44 91 LYS A C 1
ATOM 759 O O . LYS A 1 91 ? -11.929 -24.379 2.144 1.00 88.44 91 LYS A O 1
ATOM 764 N N . ASN A 1 92 ? -12.510 -22.965 3.791 1.00 87.69 92 ASN A N 1
ATOM 765 C CA . ASN A 1 92 ? -12.445 -21.764 2.956 1.00 87.69 92 ASN A CA 1
ATOM 766 C C . ASN A 1 92 ? -11.039 -21.525 2.391 1.00 87.69 92 ASN A C 1
ATOM 768 O O . ASN A 1 92 ? -10.908 -21.195 1.220 1.00 87.69 92 ASN A O 1
ATOM 772 N N . PHE A 1 93 ? -9.996 -21.726 3.199 1.00 88.31 93 PHE A N 1
ATOM 773 C CA . PHE A 1 93 ? -8.610 -21.625 2.748 1.00 88.31 93 PHE A CA 1
ATOM 774 C C . PHE A 1 93 ? -8.292 -22.651 1.654 1.00 88.31 93 PHE A C 1
ATOM 776 O O . PHE A 1 93 ? -7.736 -22.287 0.627 1.00 88.31 93 PHE A O 1
ATOM 783 N N . LEU A 1 94 ? -8.696 -23.914 1.832 1.00 90.12 94 LEU A N 1
ATOM 784 C CA . LEU A 1 94 ? -8.490 -24.953 0.820 1.00 90.12 94 LEU A CA 1
ATOM 785 C C . LEU A 1 94 ? -9.242 -24.636 -0.475 1.00 90.12 94 LEU A C 1
ATOM 787 O O . LEU A 1 94 ? -8.658 -24.755 -1.543 1.00 90.12 94 LEU A O 1
ATOM 791 N N . VAL A 1 95 ? -10.494 -24.177 -0.395 1.00 92.88 95 VAL A N 1
ATOM 792 C CA . VAL A 1 95 ? -11.233 -23.722 -1.584 1.00 92.88 95 VAL A CA 1
ATOM 793 C C . VAL A 1 95 ? -10.460 -22.615 -2.302 1.00 92.88 95 VAL A C 1
ATOM 795 O O . VAL A 1 95 ? -10.282 -22.697 -3.505 1.00 92.88 95 VAL A O 1
ATOM 798 N N . LEU A 1 96 ? -9.931 -21.632 -1.573 1.00 89.06 96 LEU A N 1
ATOM 799 C CA . LEU A 1 96 ? -9.186 -20.514 -2.158 1.00 89.06 96 LEU A CA 1
ATOM 800 C C . LEU A 1 96 ? -7.820 -20.919 -2.745 1.00 89.06 96 LEU A C 1
ATOM 802 O O . LEU A 1 96 ? -7.322 -20.238 -3.630 1.00 89.06 96 LEU A O 1
ATOM 806 N N . CYS A 1 97 ? -7.204 -22.003 -2.264 1.00 86.94 97 CYS A N 1
ATOM 807 C CA . CYS A 1 97 ? -5.953 -22.535 -2.817 1.00 86.94 97 CYS A CA 1
ATOM 808 C C . CYS A 1 97 ? -6.149 -23.432 -4.046 1.00 86.94 97 CYS A C 1
ATOM 810 O O . CYS A 1 97 ? -5.212 -23.590 -4.825 1.00 86.94 97 CYS A O 1
ATOM 812 N N . PHE A 1 98 ? -7.310 -24.079 -4.164 1.00 87.88 98 PHE A N 1
ATOM 813 C CA . PHE A 1 98 ? -7.600 -25.055 -5.219 1.00 87.88 98 PHE A CA 1
ATOM 814 C C . PHE A 1 98 ? -8.592 -24.545 -6.280 1.00 87.88 98 PHE A C 1
ATOM 816 O O . PHE A 1 98 ? -8.843 -25.269 -7.244 1.00 87.88 98 PHE A O 1
ATOM 823 N N . MET A 1 99 ? -9.141 -23.335 -6.115 1.00 61.94 99 MET A N 1
ATOM 824 C CA . MET A 1 99 ? -9.793 -22.553 -7.177 1.00 61.94 99 MET A CA 1
ATOM 825 C C . MET A 1 99 ? -8.773 -21.667 -7.883 1.00 61.94 99 MET A C 1
ATOM 827 O O . MET A 1 99 ? -8.831 -21.620 -9.130 1.00 61.94 99 MET A O 1
#

Sequence (99 aa):
MLVFVAFITREWHTASYLCAAISALIFPMLWKLPESPVFLEQKHKIEEAIESRKRIAEICDLEYEEKEVTTINNLKKITFFEMLKNERLRKNFLVLCFM

InterPro domains:
  IPR005828 Major facilitator, sugar transporter-like [PF00083] (10-75)
  IPR036259 MFS transporter superfamily [G3DSA:1.20.1250.20] (1-99)
  IPR036259 MFS transporter superfamily [SSF103473] (10-98)

Organism: Caenorhabditis japonica (NCBI:txid281687)

pLDDT: mean 79.38, std 9.9, range [54.41, 92.88]